Protein AF-A0AAC9V3G5-F1 (afdb_monomer_lite)

Secondary structure (DSSP, 8-state):
-HHHHHHHHHHHHHHHHHHHHHHSPTT-TTHHHHHHHHHHHHHHHHHHHHHHHHHHHHHHHHHHHHHHHHHHTS---------

Sequence (83 aa):
MQDERYYSELHARIVTGAEFIESLAPGDPKLPAAHSKYDKLVEEYRHYIRLSFWGKEELEREETQRQRLERESRPQQTTMKFY

Foldseek 3Di:
DVLVVVLVVLVVVLVVLVVVLVPDDVPDPCNVVSVVVNVVSVVVNVVSVCCVPPNPPVVVVVVVVVVVVVVVPPPPPPPPDDD

Structure (mmCIF, N/CA/C/O backbone):
data_AF-A0AAC9V3G5-F1
#
_entry.id   AF-A0AAC9V3G5-F1
#
loop_
_atom_site.group_PDB
_atom_site.id
_atom_site.type_symbol
_atom_site.label_atom_id
_atom_site.label_alt_id
_atom_site.label_comp_id
_atom_site.label_asym_id
_atom_site.label_entity_id
_atom_site.label_seq_id
_atom_site.pdbx_PDB_ins_code
_atom_site.Cartn_x
_atom_site.Cartn_y
_atom_site.Cartn_z
_atom_site.occupancy
_atom_site.B_iso_or_equiv
_atom_site.auth_seq_id
_atom_site.auth_comp_id
_atom_site.auth_asym_id
_atom_site.auth_atom_id
_atom_site.pdbx_PDB_model_num
ATOM 1 N N . MET A 1 1 ? -20.793 8.504 5.612 1.00 60.25 1 MET A N 1
ATOM 2 C CA . MET A 1 1 ? -20.134 7.559 4.681 1.00 60.25 1 MET A CA 1
ATOM 3 C C . MET A 1 1 ? -18.906 8.198 4.016 1.00 60.25 1 MET A C 1
ATOM 5 O O . MET A 1 1 ? -18.734 8.109 2.808 1.00 60.25 1 MET A O 1
ATOM 9 N N . GLN A 1 2 ? -18.054 8.894 4.778 1.00 61.91 2 GLN A N 1
ATOM 10 C CA . GLN A 1 2 ? -16.835 9.536 4.252 1.00 61.91 2 GLN A CA 1
ATOM 11 C C . GLN A 1 2 ? -15.710 8.493 4.075 1.00 61.91 2 GLN A C 1
ATOM 13 O O . GLN A 1 2 ? -14.960 8.530 3.105 1.00 61.91 2 GLN A O 1
ATOM 18 N N . ASP A 1 3 ? -15.725 7.498 4.957 1.00 69.69 3 ASP A N 1
ATOM 19 C CA . ASP A 1 3 ? -14.925 6.275 4.983 1.00 69.69 3 ASP A CA 1
ATOM 20 C C . ASP A 1 3 ? -15.001 5.412 3.712 1.00 69.69 3 ASP A C 1
ATOM 22 O O . ASP A 1 3 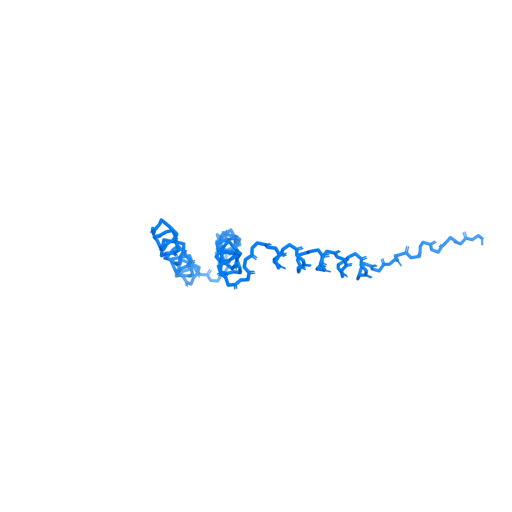? -13.976 5.009 3.170 1.00 69.69 3 ASP A O 1
ATOM 26 N N . GLU A 1 4 ? -16.200 5.181 3.171 1.00 73.81 4 GLU A N 1
ATOM 27 C CA . GLU A 1 4 ? -16.377 4.331 1.980 1.00 73.81 4 GLU A CA 1
ATOM 28 C C . GLU A 1 4 ? -15.795 4.960 0.708 1.00 73.81 4 GLU A C 1
ATOM 30 O O . GLU A 1 4 ? -15.221 4.265 -0.131 1.00 73.81 4 GLU A O 1
ATOM 35 N N . ARG A 1 5 ? -15.901 6.290 0.567 1.00 81.81 5 ARG A N 1
ATOM 36 C CA . ARG A 1 5 ? -15.289 7.009 -0.562 1.00 81.81 5 ARG A CA 1
ATOM 37 C C . ARG A 1 5 ? -13.770 6.968 -0.473 1.00 81.81 5 ARG A C 1
ATOM 39 O O . ARG A 1 5 ? -13.126 6.628 -1.459 1.00 81.81 5 ARG A O 1
ATOM 46 N N . TYR A 1 6 ? -13.226 7.224 0.718 1.00 82.62 6 TYR A N 1
ATOM 47 C CA . TYR A 1 6 ? -11.789 7.137 0.967 1.00 82.62 6 TYR A CA 1
ATOM 48 C C . TYR A 1 6 ? -11.238 5.744 0.634 1.00 82.62 6 TYR A C 1
ATOM 50 O O . TYR A 1 6 ? -10.228 5.620 -0.056 1.00 82.62 6 TYR A O 1
ATOM 58 N N . TYR A 1 7 ? -11.946 4.693 1.051 1.00 80.00 7 TYR A N 1
ATOM 59 C CA . TYR A 1 7 ? -11.599 3.310 0.737 1.00 80.00 7 TYR A CA 1
ATOM 60 C C . TYR A 1 7 ? -11.592 3.036 -0.770 1.00 80.00 7 TYR A C 1
ATOM 62 O O . TYR A 1 7 ? -10.628 2.476 -1.292 1.00 80.00 7 TYR A O 1
ATOM 70 N N . SER A 1 8 ? -12.642 3.456 -1.481 1.00 84.00 8 SER A N 1
ATOM 71 C CA . SER A 1 8 ? -12.728 3.264 -2.929 1.00 84.00 8 SER A CA 1
ATOM 72 C C . SER A 1 8 ? -11.600 3.993 -3.665 1.00 84.00 8 SER A C 1
ATOM 74 O O . SER A 1 8 ? -11.062 3.460 -4.635 1.00 84.00 8 SER A O 1
ATOM 76 N N . GLU A 1 9 ? -11.221 5.189 -3.210 1.00 88.81 9 GLU A N 1
ATOM 77 C CA . GLU A 1 9 ? -10.100 5.944 -3.775 1.00 88.81 9 GLU A CA 1
ATOM 78 C C . GLU A 1 9 ? -8.751 5.276 -3.490 1.00 88.81 9 GLU A C 1
ATOM 80 O O . GLU A 1 9 ? -7.906 5.182 -4.383 1.00 88.81 9 GLU A O 1
ATOM 85 N N . LEU A 1 10 ? -8.539 4.787 -2.266 1.00 88.56 10 LEU A N 1
ATOM 86 C CA . LEU A 1 10 ? -7.308 4.096 -1.889 1.00 88.56 10 LEU A CA 1
ATOM 87 C C . LEU A 1 10 ? -7.158 2.774 -2.654 1.00 88.56 10 LEU A C 1
ATOM 89 O O . LEU A 1 10 ? -6.083 2.486 -3.177 1.00 88.56 10 LEU A O 1
ATOM 93 N N . HIS A 1 11 ? -8.250 2.019 -2.799 1.00 87.81 11 HIS A N 1
ATOM 94 C CA . HIS A 1 11 ? -8.291 0.810 -3.616 1.00 87.81 11 HIS A CA 1
ATOM 95 C C . HIS A 1 11 ? -7.950 1.109 -5.081 1.00 87.81 11 HIS A C 1
ATOM 97 O O . HIS A 1 11 ? -7.081 0.453 -5.652 1.00 87.81 11 HIS A O 1
ATOM 103 N N . ALA A 1 12 ? -8.552 2.149 -5.671 1.00 91.25 12 ALA A N 1
ATOM 104 C CA . ALA A 1 12 ? -8.244 2.560 -7.039 1.00 91.25 12 ALA A CA 1
ATOM 105 C C . ALA A 1 12 ? -6.760 2.927 -7.213 1.00 91.25 12 ALA A C 1
ATOM 107 O O . ALA A 1 12 ? -6.136 2.521 -8.188 1.00 91.25 12 ALA A O 1
ATOM 108 N N . ARG A 1 13 ? -6.155 3.635 -6.248 1.00 92.06 13 ARG A N 1
ATOM 109 C CA . ARG A 1 13 ? -4.719 3.975 -6.285 1.00 92.06 13 ARG A CA 1
ATOM 110 C C . ARG A 1 13 ? -3.814 2.747 -6.226 1.00 92.06 13 ARG A C 1
ATOM 112 O O . ARG A 1 13 ? -2.770 2.754 -6.872 1.00 92.06 13 ARG A O 1
ATOM 119 N N . ILE A 1 14 ? -4.194 1.719 -5.467 1.00 92.44 14 ILE A N 1
ATOM 120 C CA . ILE A 1 14 ? -3.457 0.449 -5.415 1.00 92.44 14 ILE A CA 1
ATOM 121 C C . ILE A 1 14 ? -3.516 -0.244 -6.774 1.00 92.44 14 ILE A C 1
ATOM 123 O O . ILE A 1 14 ? -2.468 -0.619 -7.290 1.00 92.44 14 ILE A O 1
ATOM 127 N N . VAL A 1 15 ? -4.705 -0.356 -7.375 1.00 93.25 15 VAL A N 1
ATOM 128 C CA . VAL A 1 15 ? -4.876 -0.974 -8.701 1.00 93.25 15 VAL A CA 1
ATOM 129 C C . VAL A 1 15 ? -4.030 -0.244 -9.746 1.00 93.25 15 VAL A C 1
ATOM 131 O O . VAL A 1 15 ? -3.173 -0.863 -10.368 1.00 93.25 15 VAL A O 1
ATOM 134 N N . THR A 1 16 ? -4.150 1.083 -9.835 1.00 93.31 16 THR A N 1
ATOM 135 C CA . THR A 1 16 ? -3.339 1.896 -10.756 1.00 93.31 16 THR A CA 1
ATOM 136 C C . THR A 1 16 ? -1.837 1.757 -10.488 1.00 93.31 16 THR A C 1
ATOM 138 O O . THR A 1 16 ? -1.023 1.773 -11.410 1.00 93.31 16 THR A O 1
ATOM 141 N N . GLY A 1 17 ? -1.436 1.641 -9.218 1.00 91.88 17 GLY A N 1
ATOM 142 C CA . GLY A 1 17 ? -0.041 1.440 -8.832 1.00 91.88 17 GLY A CA 1
ATOM 143 C C . GLY A 1 17 ? 0.512 0.086 -9.283 1.00 91.88 17 GLY A C 1
ATOM 144 O O . GLY A 1 17 ? 1.652 0.030 -9.743 1.00 91.88 17 GLY A O 1
ATOM 145 N N . ALA A 1 18 ? -0.293 -0.975 -9.190 1.00 92.56 18 ALA A N 1
ATOM 146 C CA . ALA A 1 18 ? 0.060 -2.302 -9.689 1.00 92.56 18 ALA A CA 1
ATOM 147 C C . ALA A 1 18 ? 0.205 -2.293 -11.215 1.00 92.56 18 ALA A C 1
ATOM 149 O O . ALA A 1 18 ? 1.261 -2.666 -11.718 1.00 92.56 18 ALA A O 1
ATOM 150 N N . GLU A 1 19 ? -0.785 -1.750 -11.931 1.00 94.50 19 GLU A N 1
ATOM 151 C CA . GLU A 1 19 ? -0.748 -1.630 -13.395 1.00 94.50 19 GLU A CA 1
ATOM 152 C C . GLU A 1 19 ? 0.472 -0.825 -13.867 1.00 94.50 19 GLU A C 1
ATOM 154 O O . GLU A 1 19 ? 1.132 -1.180 -14.845 1.00 94.50 19 GLU A O 1
ATOM 159 N N . PHE A 1 20 ? 0.825 0.246 -13.144 1.00 93.00 20 PHE A N 1
ATOM 160 C CA . PHE A 1 20 ? 2.022 1.027 -13.441 1.00 93.00 20 PHE A CA 1
ATOM 161 C C . PHE A 1 20 ? 3.296 0.191 -13.294 1.00 93.00 20 PHE A C 1
ATOM 163 O O . PHE A 1 20 ? 4.139 0.229 -14.186 1.00 93.00 20 PHE A O 1
ATOM 170 N N . ILE A 1 21 ? 3.445 -0.574 -12.210 1.00 93.38 21 ILE A N 1
ATOM 171 C CA . ILE A 1 21 ? 4.606 -1.453 -12.003 1.00 93.38 21 ILE A CA 1
ATOM 172 C C . ILE A 1 21 ? 4.681 -2.527 -13.093 1.00 93.38 21 ILE A C 1
ATOM 174 O O . ILE A 1 21 ? 5.754 -2.737 -13.651 1.00 93.38 21 ILE A O 1
ATOM 178 N N . GLU A 1 22 ? 3.556 -3.162 -13.430 1.00 93.00 22 GLU A N 1
ATOM 179 C CA . GLU A 1 22 ? 3.478 -4.186 -14.482 1.00 93.00 22 GLU A CA 1
ATOM 180 C C . GLU A 1 22 ? 3.808 -3.627 -15.873 1.00 93.00 22 GLU A C 1
ATOM 182 O O . GLU A 1 22 ? 4.331 -4.346 -16.723 1.00 93.00 22 GLU A O 1
ATOM 187 N N . SER A 1 23 ? 3.555 -2.334 -16.104 1.00 93.44 23 SER A N 1
ATOM 188 C CA . SER A 1 23 ? 3.907 -1.657 -17.356 1.00 93.44 23 SER A CA 1
ATOM 189 C C . SER A 1 23 ? 5.405 -1.360 -17.509 1.00 93.44 23 SER A C 1
ATOM 191 O O . SER A 1 23 ? 5.863 -1.073 -18.619 1.00 93.44 23 SER A O 1
ATOM 193 N N . LEU A 1 24 ? 6.180 -1.400 -16.418 1.00 92.38 24 LEU A N 1
ATOM 194 C CA . LEU A 1 24 ? 7.611 -1.106 -16.449 1.00 92.38 24 LEU A CA 1
ATOM 195 C C . LEU A 1 24 ? 8.413 -2.326 -16.913 1.00 92.38 24 LEU A C 1
ATOM 197 O O . LEU A 1 24 ? 8.189 -3.457 -16.486 1.00 92.38 24 LEU A O 1
ATOM 201 N N . ALA A 1 25 ? 9.410 -2.082 -17.764 1.00 92.25 25 ALA A N 1
ATOM 202 C CA . ALA A 1 25 ? 10.314 -3.135 -18.203 1.00 92.25 25 ALA A CA 1
ATOM 203 C C . ALA A 1 25 ? 11.153 -3.667 -17.023 1.00 92.25 25 ALA A C 1
ATOM 205 O O . ALA A 1 25 ? 11.539 -2.891 -16.141 1.00 92.25 25 ALA A O 1
ATOM 206 N N . PRO A 1 26 ? 11.514 -4.962 -17.013 1.00 87.69 26 PRO A N 1
ATOM 207 C CA . PRO A 1 26 ? 12.430 -5.505 -16.018 1.00 87.69 26 PRO A CA 1
ATOM 208 C C . PRO A 1 26 ? 13.751 -4.722 -16.010 1.00 87.69 26 PRO A C 1
ATOM 210 O O . PRO A 1 26 ? 14.419 -4.608 -17.035 1.00 87.69 26 PRO A O 1
ATOM 213 N N . GLY A 1 27 ? 14.124 -4.175 -14.851 1.00 89.81 27 GLY A N 1
ATOM 214 C CA . GLY A 1 27 ? 15.325 -3.347 -14.698 1.00 89.81 27 GLY A CA 1
ATOM 215 C C . GLY A 1 27 ? 15.118 -1.847 -14.932 1.00 89.81 27 GLY A C 1
ATOM 216 O O . GLY A 1 27 ? 16.097 -1.101 -14.882 1.00 89.81 27 GLY A O 1
ATOM 217 N N . ASP A 1 28 ? 13.880 -1.381 -15.145 1.00 91.75 28 ASP A N 1
ATOM 218 C CA . ASP A 1 28 ? 13.590 0.053 -15.190 1.00 91.75 28 ASP A CA 1
ATOM 219 C C . ASP A 1 28 ? 14.019 0.726 -13.867 1.00 91.75 28 ASP A C 1
ATOM 221 O O . ASP A 1 28 ? 13.652 0.265 -12.780 1.00 91.75 28 ASP A O 1
ATOM 225 N N . PRO A 1 29 ? 14.781 1.833 -13.919 1.00 91.75 29 PRO A N 1
ATOM 226 C CA . PRO A 1 29 ? 15.288 2.505 -12.723 1.00 91.75 29 PRO A CA 1
ATOM 227 C C . PRO A 1 29 ? 14.181 3.056 -11.811 1.00 91.75 29 PRO A C 1
ATOM 229 O O . PRO A 1 29 ? 14.442 3.378 -10.651 1.00 91.75 29 PRO A O 1
ATOM 232 N N . LYS A 1 30 ? 12.943 3.179 -12.303 1.00 90.94 30 LYS A N 1
ATOM 233 C CA . LYS A 1 30 ? 11.782 3.621 -11.527 1.00 90.94 30 LYS A CA 1
ATOM 234 C C . LYS A 1 30 ? 11.121 2.486 -10.750 1.00 90.94 30 LYS A C 1
ATOM 236 O O . LYS A 1 30 ? 10.382 2.797 -9.817 1.00 90.94 30 LYS A O 1
ATOM 241 N N . LEU A 1 31 ? 11.393 1.213 -11.065 1.00 88.81 31 LEU A N 1
ATOM 242 C CA . LEU A 1 31 ? 10.788 0.061 -10.381 1.00 88.81 31 LEU A CA 1
ATOM 243 C C . LEU A 1 31 ? 10.966 0.110 -8.854 1.00 88.81 31 LEU A C 1
ATOM 245 O O . LEU A 1 31 ? 9.957 0.010 -8.158 1.00 88.81 31 LEU A O 1
ATOM 249 N N . PRO A 1 32 ? 12.170 0.345 -8.288 1.00 91.94 32 PRO A N 1
ATOM 250 C CA . PRO A 1 32 ? 12.335 0.383 -6.832 1.00 91.94 32 PRO A CA 1
ATOM 251 C C . PRO A 1 32 ? 11.487 1.474 -6.166 1.00 91.94 32 PRO A C 1
ATOM 253 O O . PRO A 1 32 ? 10.878 1.260 -5.118 1.00 91.94 32 PRO A O 1
ATOM 256 N N . ALA A 1 33 ? 11.406 2.649 -6.795 1.00 92.38 33 ALA A N 1
ATOM 257 C CA . ALA A 1 33 ? 10.601 3.757 -6.294 1.00 92.38 33 ALA A CA 1
ATOM 258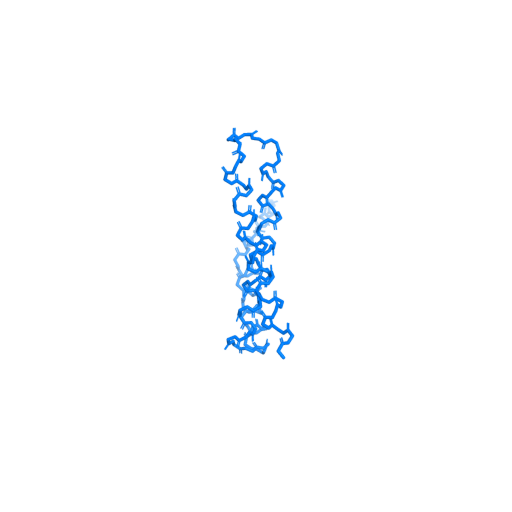 C C . ALA A 1 33 ? 9.094 3.492 -6.449 1.00 92.38 33 ALA A C 1
ATOM 260 O O . ALA A 1 33 ? 8.312 3.889 -5.584 1.00 92.38 33 ALA A O 1
ATOM 261 N N . ALA A 1 34 ? 8.685 2.829 -7.534 1.00 90.75 34 ALA A N 1
ATOM 262 C CA . ALA A 1 34 ? 7.304 2.436 -7.783 1.00 90.75 34 ALA A CA 1
ATOM 263 C C . ALA A 1 34 ? 6.833 1.395 -6.758 1.00 90.75 34 ALA A C 1
ATOM 265 O O . ALA A 1 34 ? 5.816 1.621 -6.105 1.00 90.75 34 ALA A O 1
ATOM 266 N N . HIS A 1 35 ? 7.622 0.339 -6.530 1.00 91.50 35 HIS A N 1
ATOM 267 C CA . HIS A 1 35 ? 7.364 -0.662 -5.492 1.00 91.50 35 HIS A CA 1
ATOM 268 C C . HIS A 1 35 ? 7.273 -0.029 -4.103 1.00 91.50 35 HIS A C 1
ATOM 270 O O . HIS A 1 35 ? 6.286 -0.238 -3.410 1.00 91.50 35 HIS A O 1
ATOM 276 N N . SER A 1 36 ? 8.213 0.848 -3.729 1.00 92.62 36 SER A N 1
ATOM 277 C CA . SER A 1 36 ? 8.163 1.518 -2.421 1.00 92.62 36 SER A CA 1
ATOM 278 C C . SER A 1 36 ? 6.896 2.361 -2.220 1.00 92.62 36 SER A C 1
ATOM 280 O O . SER A 1 36 ? 6.357 2.421 -1.115 1.00 92.62 36 SER A O 1
ATOM 282 N N . LYS A 1 37 ? 6.397 3.027 -3.270 1.00 92.25 37 LYS A N 1
ATOM 283 C CA . LYS A 1 37 ? 5.129 3.773 -3.204 1.00 92.25 37 LYS A CA 1
ATOM 284 C C . LYS A 1 37 ? 3.922 2.840 -3.121 1.00 92.25 37 LYS A C 1
ATOM 286 O O . LYS A 1 37 ? 3.007 3.120 -2.352 1.00 92.25 37 LYS A O 1
ATOM 291 N N . TYR A 1 38 ? 3.928 1.759 -3.895 1.00 92.50 38 TYR A N 1
ATOM 292 C CA . TYR A 1 38 ? 2.877 0.747 -3.883 1.00 92.50 38 TYR A CA 1
ATOM 293 C C . TYR A 1 38 ? 2.767 0.062 -2.516 1.00 92.50 38 TYR A C 1
ATOM 295 O O . TYR A 1 38 ? 1.674 -0.006 -1.960 1.00 92.50 38 TYR A O 1
ATOM 303 N N . ASP A 1 39 ? 3.894 -0.338 -1.925 1.00 91.62 39 ASP A N 1
ATOM 304 C CA . ASP A 1 39 ? 3.931 -0.976 -0.607 1.00 91.62 39 ASP A CA 1
ATOM 305 C C . ASP A 1 39 ? 3.305 -0.080 0.465 1.00 91.62 39 ASP A C 1
ATOM 307 O O . ASP A 1 39 ? 2.458 -0.540 1.227 1.00 91.62 39 ASP A O 1
ATOM 311 N N 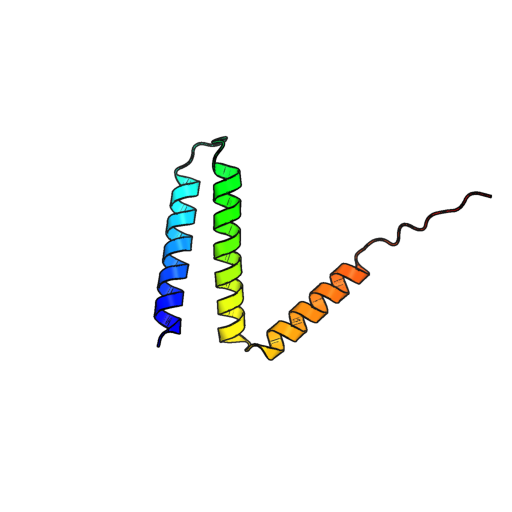. LYS A 1 40 ? 3.614 1.225 0.461 1.00 92.00 40 LYS A N 1
ATOM 312 C CA . LYS A 1 40 ? 3.001 2.189 1.391 1.00 92.00 40 LYS A CA 1
ATOM 313 C C . LYS A 1 40 ? 1.484 2.286 1.234 1.00 92.00 40 LYS A C 1
ATOM 315 O O . LYS A 1 40 ? 0.774 2.326 2.234 1.00 92.00 40 LYS A O 1
ATOM 320 N N . LEU A 1 41 ? 0.981 2.312 -0.004 1.00 91.06 41 LEU A N 1
ATOM 321 C CA . LEU A 1 41 ? -0.464 2.336 -0.268 1.00 91.06 41 LEU A CA 1
ATOM 322 C C . LEU A 1 41 ? -1.139 1.055 0.239 1.00 91.06 41 LEU A C 1
ATOM 324 O O . LEU A 1 41 ? -2.203 1.115 0.854 1.00 91.06 41 LEU A O 1
ATOM 328 N N . VAL A 1 42 ? -0.504 -0.098 0.022 1.00 90.19 42 VAL A N 1
ATOM 329 C CA . VAL A 1 42 ? -0.994 -1.394 0.503 1.00 90.19 42 VAL A CA 1
ATOM 330 C C . VAL A 1 42 ? -0.976 -1.466 2.031 1.00 90.19 42 VAL A C 1
ATOM 332 O O . VAL A 1 42 ? -1.923 -1.985 2.622 1.00 90.19 42 VAL A O 1
ATOM 335 N N . GLU A 1 43 ? 0.062 -0.952 2.690 1.00 90.56 43 GLU A N 1
ATOM 336 C CA . GLU A 1 43 ? 0.131 -0.884 4.153 1.00 90.56 43 GLU A CA 1
ATOM 337 C C . GLU A 1 43 ? -0.965 0.007 4.740 1.00 90.56 43 GLU A C 1
ATOM 339 O O . GLU A 1 43 ? -1.644 -0.414 5.677 1.00 90.56 43 GLU A O 1
ATOM 344 N N . GLU A 1 44 ? -1.198 1.185 4.159 1.00 88.12 44 GLU A N 1
ATOM 345 C CA . GLU A 1 44 ? -2.268 2.090 4.588 1.00 88.12 44 GLU A CA 1
ATOM 346 C C . GLU A 1 44 ? -3.647 1.430 4.447 1.00 88.12 44 GLU A C 1
ATOM 348 O O . GLU A 1 44 ? -4.461 1.443 5.372 1.00 88.12 44 GLU A O 1
ATOM 353 N N . TYR A 1 45 ? -3.881 0.754 3.322 1.00 85.50 45 TYR A N 1
ATOM 354 C CA . TYR A 1 45 ? -5.121 0.028 3.068 1.00 85.50 45 TYR A CA 1
ATOM 355 C C . TYR A 1 45 ? -5.319 -1.149 4.031 1.00 85.50 45 TYR A C 1
ATOM 357 O O . TYR A 1 45 ? -6.414 -1.352 4.557 1.00 85.50 45 TYR A O 1
ATOM 365 N N . ARG A 1 46 ? -4.254 -1.901 4.330 1.00 84.19 46 ARG A N 1
ATOM 366 C CA . ARG A 1 46 ? -4.283 -2.979 5.331 1.00 84.19 46 ARG A CA 1
ATOM 367 C C . ARG A 1 46 ? -4.545 -2.447 6.736 1.00 84.19 46 ARG A C 1
ATOM 369 O O . ARG A 1 46 ? -5.311 -3.065 7.472 1.00 84.19 46 ARG A O 1
ATOM 376 N N . HIS A 1 47 ? -3.921 -1.331 7.110 1.00 82.25 47 HIS A N 1
ATOM 377 C CA . HIS A 1 47 ? -4.140 -0.686 8.402 1.00 82.25 47 HIS A CA 1
ATOM 378 C C . HIS A 1 47 ? -5.604 -0.269 8.555 1.00 82.25 47 HIS A C 1
ATOM 380 O O . HIS A 1 47 ? -6.228 -0.569 9.571 1.00 82.25 47 HIS A O 1
ATOM 386 N N . TYR A 1 48 ? -6.177 0.325 7.509 1.00 77.19 48 TYR A N 1
ATOM 387 C CA . TYR A 1 48 ? -7.577 0.721 7.494 1.00 77.19 48 TYR A CA 1
ATOM 388 C C . TYR A 1 48 ? -8.530 -0.477 7.612 1.00 77.19 48 TYR A C 1
ATOM 390 O O . TYR A 1 48 ? -9.396 -0.475 8.482 1.00 77.19 48 TYR A O 1
ATOM 398 N N . ILE A 1 49 ? -8.330 -1.543 6.821 1.00 76.06 49 ILE A N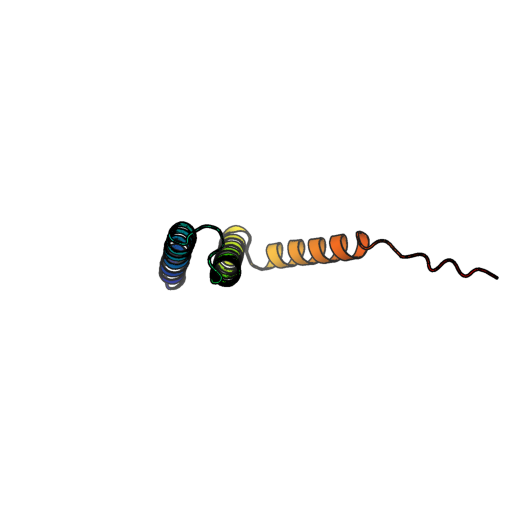 1
ATOM 399 C CA . ILE A 1 49 ? -9.123 -2.782 6.942 1.00 76.06 49 ILE A CA 1
ATOM 400 C C . ILE A 1 49 ? -9.058 -3.322 8.370 1.00 76.06 49 ILE A C 1
ATOM 402 O O . ILE A 1 49 ? -10.089 -3.643 8.955 1.00 76.06 49 ILE A O 1
ATOM 406 N N . ARG A 1 50 ? -7.862 -3.401 8.959 1.00 73.75 50 ARG A N 1
ATOM 407 C CA . ARG A 1 50 ? -7.720 -3.879 10.337 1.00 73.75 50 ARG A CA 1
ATOM 408 C C . ARG A 1 50 ? -8.487 -3.000 11.327 1.00 73.75 50 ARG A C 1
ATOM 410 O O . ARG A 1 50 ? -9.177 -3.546 12.180 1.00 73.75 50 ARG A O 1
ATOM 417 N N . LEU A 1 51 ? -8.432 -1.671 11.194 1.00 71.06 51 LEU A N 1
ATOM 418 C CA . LEU A 1 51 ? -9.208 -0.755 12.039 1.00 71.06 51 LEU A CA 1
ATOM 419 C C . LEU A 1 51 ? -10.719 -0.971 11.885 1.00 71.06 51 LEU A C 1
ATOM 421 O O . LEU A 1 51 ? -11.435 -0.951 12.884 1.00 71.06 51 LEU A O 1
ATOM 425 N N . SER A 1 52 ? -11.200 -1.199 10.660 1.00 71.44 52 SER A N 1
ATOM 426 C CA . SER A 1 52 ? -12.621 -1.435 10.384 1.00 71.44 52 SER A CA 1
ATOM 427 C C . SER A 1 52 ? -13.130 -2.783 10.908 1.00 71.44 52 SER A C 1
ATOM 429 O O . SER A 1 52 ? -14.291 -2.868 11.295 1.00 71.44 52 SER A O 1
ATOM 431 N N . PHE A 1 53 ? -12.292 -3.827 10.922 1.00 66.69 53 PHE A N 1
ATOM 432 C CA . PHE A 1 53 ? -12.686 -5.176 11.357 1.00 66.69 53 PHE A CA 1
ATOM 433 C C . PHE A 1 53 ? -12.470 -5.439 12.853 1.00 66.69 53 PHE A C 1
ATOM 435 O O . PHE A 1 53 ? -13.308 -6.087 13.476 1.00 66.69 53 PHE A O 1
ATOM 442 N N . TRP A 1 54 ? -11.362 -4.970 13.431 1.00 69.44 54 TRP A N 1
ATOM 443 C CA . TRP A 1 54 ? -10.981 -5.270 14.820 1.00 69.44 54 TRP A CA 1
ATOM 444 C C . TRP A 1 54 ? -11.179 -4.096 15.782 1.00 69.44 54 TRP A C 1
ATOM 446 O O . TRP A 1 54 ? -11.182 -4.278 16.998 1.00 69.44 54 TRP A O 1
ATOM 456 N N . GLY A 1 55 ? -11.394 -2.888 15.260 1.00 66.75 55 GLY A N 1
ATOM 457 C CA . GLY A 1 55 ? -11.367 -1.679 16.072 1.00 66.75 55 GLY A CA 1
ATOM 458 C C . GLY A 1 55 ? -9.944 -1.323 16.514 1.00 66.75 55 GLY A C 1
ATOM 459 O O . GLY A 1 55 ? -9.002 -2.109 16.426 1.00 66.75 55 GLY A O 1
ATOM 460 N N . LYS A 1 56 ? -9.769 -0.084 16.979 1.00 67.88 56 LYS A N 1
ATOM 461 C CA . LYS A 1 56 ? -8.448 0.476 17.303 1.00 67.88 56 LYS A CA 1
ATOM 462 C C . LYS A 1 56 ? -7.737 -0.263 18.450 1.00 67.88 56 LYS A C 1
ATOM 464 O O . LYS A 1 56 ? -6.525 -0.431 18.408 1.00 67.88 56 LYS A O 1
ATOM 469 N N . GLU A 1 57 ? -8.495 -0.749 19.431 1.00 70.81 57 GLU A N 1
ATOM 470 C CA . GLU A 1 57 ? -7.957 -1.314 20.676 1.00 70.81 57 GLU A CA 1
ATOM 471 C C . GLU A 1 57 ? -7.287 -2.692 20.490 1.00 70.81 57 GLU A C 1
ATOM 473 O O . GLU A 1 57 ? -6.233 -2.954 21.069 1.00 70.81 57 GLU A O 1
ATOM 478 N N . GLU A 1 58 ? -7.854 -3.564 19.650 1.00 67.25 58 GLU A N 1
ATOM 479 C CA . GLU A 1 58 ? -7.255 -4.866 19.295 1.00 67.25 58 GLU A CA 1
ATOM 480 C C . GLU A 1 58 ? -5.981 -4.683 18.456 1.00 67.25 58 GLU A C 1
ATOM 482 O O . GLU A 1 58 ? -4.982 -5.374 18.657 1.00 67.25 58 GLU A O 1
ATOM 487 N N . LEU A 1 59 ? -5.977 -3.677 17.579 1.00 65.44 59 LEU A N 1
ATOM 488 C CA . LEU A 1 59 ? -4.848 -3.349 16.710 1.00 65.44 59 LEU A CA 1
ATOM 489 C C . LEU A 1 59 ? -3.629 -2.866 17.514 1.00 65.44 59 LEU A C 1
ATOM 491 O O . LEU A 1 59 ? -2.499 -3.275 17.244 1.00 65.44 59 LEU A O 1
ATOM 495 N N . GLU A 1 60 ? -3.860 -2.057 18.554 1.00 72.88 60 GLU A N 1
ATOM 496 C CA . GLU A 1 60 ? -2.820 -1.633 19.501 1.00 72.88 60 GLU A CA 1
ATOM 497 C C . GLU A 1 60 ? -2.258 -2.817 20.313 1.00 72.88 60 GLU A C 1
ATOM 499 O O . GLU A 1 60 ? -1.056 -2.857 20.605 1.00 72.88 60 GLU A O 1
ATOM 504 N N . ARG A 1 61 ? -3.082 -3.826 20.642 1.00 75.38 61 ARG A N 1
ATOM 505 C CA . ARG A 1 61 ? -2.622 -5.051 21.327 1.00 75.38 61 ARG A CA 1
ATOM 506 C C . ARG A 1 61 ? -1.734 -5.919 20.441 1.00 75.38 61 ARG A C 1
ATOM 508 O O . ARG A 1 61 ? -0.687 -6.369 20.914 1.00 75.38 61 ARG A O 1
ATOM 515 N N . GLU A 1 62 ? -2.099 -6.135 19.180 1.00 75.62 62 GLU A N 1
ATOM 516 C CA . GLU A 1 62 ? -1.265 -6.891 18.238 1.00 75.62 62 GLU A CA 1
ATOM 517 C C . GLU A 1 62 ? 0.041 -6.170 17.905 1.00 75.62 62 GLU A C 1
ATOM 519 O O . GLU A 1 62 ? 1.096 -6.805 17.873 1.00 75.62 62 GLU A O 1
ATOM 524 N N . GLU A 1 63 ? 0.016 -4.849 17.706 1.00 75.56 63 GLU A N 1
ATOM 525 C CA . GLU A 1 63 ? 1.237 -4.080 17.449 1.00 75.56 63 GLU A CA 1
ATOM 526 C C . GLU A 1 63 ? 2.178 -4.110 18.665 1.00 75.56 63 GLU A C 1
ATOM 528 O O . GLU A 1 63 ? 3.388 -4.306 18.521 1.00 75.56 63 GLU A O 1
ATOM 533 N N . THR A 1 64 ? 1.620 -4.029 19.878 1.00 76.94 64 THR A N 1
ATOM 534 C CA . THR A 1 64 ? 2.379 -4.189 21.127 1.00 76.94 64 THR A CA 1
ATOM 535 C C . THR A 1 64 ? 2.988 -5.588 21.240 1.00 76.94 64 THR A C 1
ATOM 537 O O . THR A 1 64 ? 4.134 -5.724 21.672 1.00 76.94 64 THR A O 1
ATOM 540 N N . GLN A 1 65 ? 2.263 -6.640 20.847 1.00 78.88 65 GLN A N 1
ATOM 541 C CA . GLN A 1 65 ? 2.807 -8.001 20.823 1.00 78.88 65 GLN A CA 1
ATOM 542 C C . GLN A 1 65 ? 3.899 -8.171 19.765 1.00 78.88 65 GLN A C 1
ATOM 544 O O . GLN A 1 65 ? 4.939 -8.758 20.059 1.00 78.88 65 GLN A O 1
ATOM 549 N N . ARG A 1 66 ? 3.718 -7.615 18.564 1.00 75.94 66 ARG A N 1
ATOM 550 C CA . ARG A 1 66 ? 4.703 -7.696 17.478 1.00 75.94 66 ARG A CA 1
ATOM 551 C C . ARG A 1 66 ? 6.018 -7.016 17.861 1.00 75.94 66 ARG A C 1
ATOM 553 O O . ARG A 1 66 ? 7.075 -7.624 17.724 1.00 75.94 66 ARG A O 1
ATOM 560 N N . GLN A 1 67 ? 5.948 -5.827 18.465 1.00 75.81 67 GLN A N 1
ATOM 561 C CA . GLN A 1 67 ? 7.124 -5.117 18.981 1.00 75.81 67 GLN A CA 1
ATOM 562 C C . GLN A 1 67 ? 7.839 -5.878 20.110 1.00 75.81 67 GLN A C 1
ATOM 564 O O . GLN A 1 67 ? 9.064 -5.798 20.227 1.00 75.81 67 GLN A O 1
ATOM 569 N N . ARG A 1 68 ? 7.100 -6.612 20.956 1.00 76.62 68 ARG A N 1
ATOM 570 C CA . ARG A 1 68 ? 7.695 -7.485 21.985 1.00 76.62 68 ARG A CA 1
ATOM 571 C C . ARG A 1 68 ? 8.436 -8.657 21.344 1.00 76.62 68 ARG A C 1
ATOM 573 O O . ARG A 1 68 ? 9.620 -8.830 21.616 1.00 76.62 68 ARG A O 1
ATOM 580 N N . LEU A 1 69 ? 7.799 -9.351 20.404 1.00 77.31 69 LEU A N 1
ATOM 581 C CA . LEU A 1 69 ? 8.400 -10.471 19.676 1.00 77.31 69 LEU A CA 1
ATOM 582 C C . LEU A 1 69 ? 9.640 -10.054 18.869 1.00 77.31 69 LEU A C 1
ATOM 584 O O . LEU A 1 69 ? 10.630 -10.780 18.859 1.00 77.31 69 LEU A O 1
ATOM 588 N N . GLU A 1 70 ? 9.640 -8.876 18.239 1.00 73.06 70 GLU A N 1
ATOM 589 C CA . GLU A 1 70 ? 10.815 -8.338 17.533 1.00 73.06 70 GLU A CA 1
ATOM 590 C C . GLU A 1 70 ? 11.972 -7.991 18.482 1.00 73.06 70 GLU A C 1
ATOM 592 O O . GLU A 1 70 ? 13.143 -8.175 18.139 1.00 73.06 70 GLU A O 1
ATOM 597 N N . ARG A 1 71 ? 11.664 -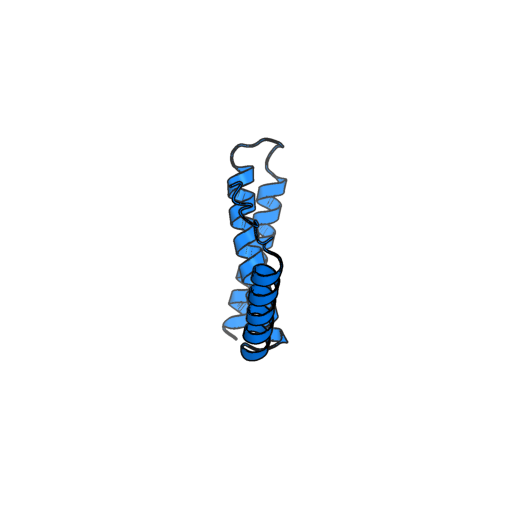7.518 19.696 1.00 66.75 71 ARG A N 1
ATOM 598 C CA . ARG A 1 71 ? 12.668 -7.270 20.742 1.00 66.75 71 ARG A CA 1
ATOM 599 C C . ARG A 1 71 ? 13.247 -8.564 21.305 1.00 66.75 71 ARG A C 1
ATOM 601 O O . ARG A 1 71 ? 14.445 -8.607 21.566 1.00 66.75 71 ARG A O 1
ATOM 608 N N . GLU A 1 72 ? 12.426 -9.595 21.460 1.00 66.44 72 GLU A N 1
ATOM 609 C CA . GLU A 1 72 ? 12.845 -10.920 21.932 1.00 66.44 72 GLU A CA 1
ATOM 610 C C . GLU A 1 72 ? 13.602 -11.713 20.853 1.00 66.44 72 GLU A C 1
ATOM 612 O O . GLU A 1 72 ? 14.486 -12.502 21.174 1.00 66.44 72 GLU A O 1
ATOM 617 N N . SER A 1 73 ? 13.321 -11.453 19.572 1.00 61.91 73 SER A N 1
ATOM 618 C CA . SER A 1 73 ? 13.978 -12.105 18.427 1.00 61.91 73 SER A CA 1
ATOM 619 C C . SER A 1 73 ? 15.309 -11.462 18.022 1.00 61.91 73 SER A C 1
ATOM 621 O O . SER A 1 73 ? 15.989 -11.976 17.131 1.00 61.91 73 SER A O 1
ATOM 623 N N . ARG A 1 74 ? 15.718 -10.344 18.643 1.00 57.78 74 ARG A N 1
ATOM 624 C CA . ARG A 1 74 ? 17.072 -9.806 18.451 1.00 57.78 74 ARG A CA 1
ATOM 625 C C . ARG A 1 74 ? 18.066 -10.738 19.148 1.00 57.78 74 ARG A C 1
ATOM 627 O O . ARG A 1 74 ? 18.012 -10.837 20.375 1.00 57.78 74 ARG A O 1
ATOM 634 N N . PRO A 1 75 ? 19.003 -11.383 18.425 1.00 58.53 75 PRO A N 1
ATOM 635 C CA . PRO A 1 75 ? 20.040 -12.161 19.076 1.00 58.53 75 PRO A CA 1
ATOM 636 C C . PRO A 1 75 ? 20.836 -11.207 19.965 1.00 58.53 75 PRO A C 1
ATOM 638 O O . PRO A 1 75 ? 21.427 -10.237 19.485 1.00 58.53 75 PRO A O 1
ATOM 641 N N . GLN A 1 76 ? 20.822 -11.464 21.273 1.00 55.53 76 GLN A N 1
ATOM 642 C CA . GLN A 1 76 ? 21.809 -10.910 22.186 1.00 55.53 76 GLN A CA 1
ATOM 643 C C . GLN A 1 76 ? 23.171 -11.316 21.618 1.00 55.53 76 GLN A C 1
ATOM 645 O O . GLN A 1 76 ? 23.587 -12.464 21.752 1.00 55.53 76 GLN A O 1
ATOM 650 N N . GLN A 1 77 ? 23.851 -10.398 20.925 1.00 50.91 77 GLN A N 1
ATOM 651 C CA . GLN A 1 77 ? 25.278 -10.536 20.682 1.00 50.91 77 GLN A CA 1
ATOM 652 C C . GLN A 1 77 ? 25.922 -10.510 22.064 1.00 50.91 77 GLN A C 1
ATOM 654 O O . GLN A 1 77 ? 26.168 -9.450 22.635 1.00 50.91 77 GLN A O 1
ATOM 659 N N . THR A 1 78 ? 26.117 -11.693 22.646 1.00 52.62 78 THR A N 1
ATOM 660 C CA . THR A 1 78 ? 26.974 -11.884 23.803 1.00 52.62 78 THR A CA 1
ATOM 661 C C . THR A 1 78 ? 28.356 -11.422 23.371 1.00 52.62 78 THR A C 1
ATOM 663 O O . THR A 1 78 ? 29.082 -12.147 22.695 1.00 52.62 78 THR A O 1
ATOM 666 N N . THR A 1 79 ? 28.701 -10.180 23.702 1.00 55.53 79 THR A N 1
ATOM 667 C CA . THR A 1 79 ? 30.061 -9.665 23.579 1.00 55.53 79 THR A CA 1
ATOM 668 C C . THR A 1 79 ? 30.934 -10.506 24.502 1.00 55.53 79 THR A C 1
ATOM 670 O O . THR A 1 79 ? 31.048 -10.234 25.697 1.00 55.53 79 THR A O 1
ATOM 673 N N . MET A 1 80 ? 31.488 -11.588 23.959 1.00 52.88 80 MET A N 1
ATOM 674 C CA . MET A 1 80 ? 32.414 -12.477 24.642 1.00 52.88 80 MET A CA 1
ATOM 675 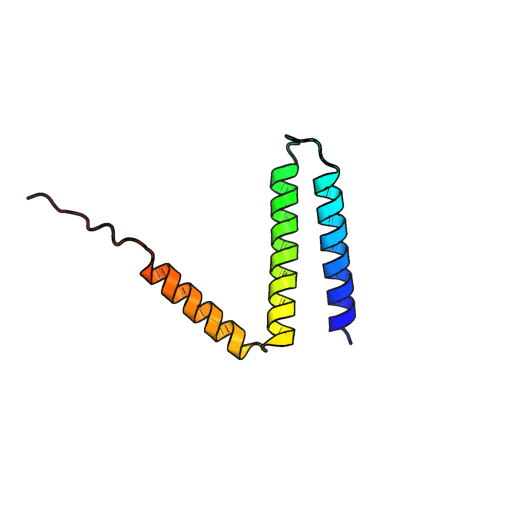C C . MET A 1 80 ? 33.698 -11.672 24.875 1.00 52.88 80 MET A C 1
ATOM 677 O O . MET A 1 80 ? 34.492 -11.457 23.961 1.00 52.88 80 MET A O 1
ATOM 681 N N . LYS A 1 81 ? 33.854 -11.119 26.083 1.00 55.09 81 LYS A N 1
ATOM 682 C CA . LYS A 1 81 ? 35.102 -10.478 26.501 1.00 55.09 81 LYS A CA 1
ATOM 683 C C . LYS A 1 81 ? 36.132 -11.580 26.739 1.00 55.09 81 LYS A C 1
ATOM 685 O O . LYS A 1 81 ? 36.010 -12.326 27.706 1.00 55.09 81 LYS A O 1
ATOM 690 N N . PHE A 1 82 ? 37.114 -11.683 25.849 1.00 55.34 82 PHE A N 1
ATOM 691 C CA . PHE A 1 82 ? 38.328 -12.455 26.094 1.00 55.34 82 PHE A CA 1
ATOM 692 C C . PHE A 1 82 ? 39.187 -11.680 27.105 1.00 55.34 82 PHE A C 1
ATOM 694 O O . PHE A 1 82 ? 39.510 -10.515 26.861 1.00 55.34 82 PHE A O 1
ATOM 701 N N . TYR A 1 83 ? 39.474 -12.309 28.245 1.00 64.31 83 TYR A N 1
ATOM 702 C CA . TYR A 1 83 ? 40.495 -11.892 29.210 1.00 64.31 83 TYR A CA 1
ATOM 703 C C . TYR A 1 83 ? 41.750 -12.733 29.003 1.00 64.31 83 TYR A C 1
ATOM 705 O O . TYR A 1 83 ? 41.584 -13.937 28.695 1.00 64.31 83 TYR A O 1
#

Radius of gyration: 19.48 Å; chains: 1; bounding box: 61×22×47 Å

pLDDT: mean 79.15, std 12.92, range [50.91, 94.5]